Protein AF-A0A434I6N3-F1 (afdb_monomer)

pLDDT: mean 88.97, std 9.73, range [57.41, 98.5]

Sequence (52 aa):
NGRFMNHSSNPNTDFSQYGGATATRDIAVGEEITCDYGEFFEDFELLHLATA

Mean predicted aligned error: 4.94 Å

Solvent-accessible surface area (backbone atoms only — not comparable to full-atom values): 3625 Å² total; per-residue (Å²): 133,66,91,84,45,49,73,34,99,79,38,53,31,43,65,91,51,93,91,48,73,42,71,75,56,94,78,59,94,88,58,84,70,24,28,51,55,54,83,79,33,90,83,63,73,90,80,74,81,75,84,126

Structure (mmCIF, N/CA/C/O backbone):
data_AF-A0A434I6N3-F1
#
_entry.id   AF-A0A434I6N3-F1
#
loop_
_atom_site.group_PDB
_atom_site.id
_atom_site.type_symbol
_atom_site.label_atom_id
_atom_site.label_alt_id
_atom_site.label_comp_id
_atom_site.label_asym_id
_atom_site.label_entity_id
_atom_site.label_seq_id
_atom_site.pdbx_PDB_ins_code
_atom_site.Cartn_x
_atom_site.Cartn_y
_atom_site.Cartn_z
_atom_site.occupancy
_atom_site.B_iso_or_equiv
_atom_site.auth_seq_id
_atom_site.auth_comp_id
_atom_site.auth_asym_id
_atom_site.auth_atom_id
_atom_site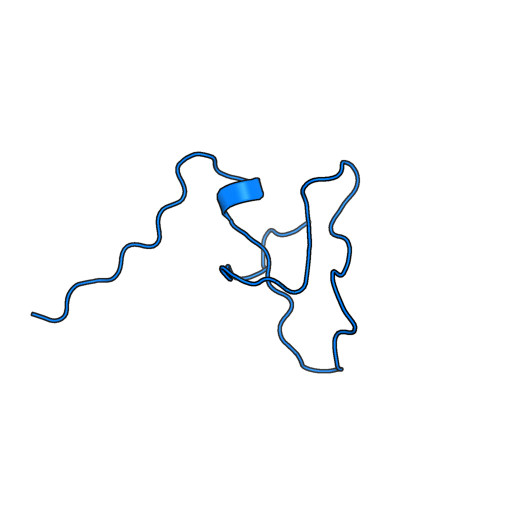.pdbx_PDB_model_num
ATOM 1 N N . ASN A 1 1 ? 4.800 9.807 1.729 1.00 64.38 1 ASN A N 1
ATOM 2 C CA . ASN A 1 1 ? 4.884 9.261 3.107 1.00 64.38 1 ASN A CA 1
ATOM 3 C C . ASN A 1 1 ? 4.994 7.729 3.177 1.00 64.38 1 ASN A C 1
ATOM 5 O O . ASN A 1 1 ? 5.072 7.221 4.283 1.00 64.38 1 ASN A O 1
ATOM 9 N N . GLY A 1 2 ? 5.126 6.988 2.065 1.00 76.69 2 GLY A N 1
ATOM 10 C CA . GLY A 1 2 ? 5.225 5.515 2.074 1.00 76.69 2 GLY A CA 1
ATOM 11 C C . GLY A 1 2 ? 6.615 4.907 2.325 1.00 76.69 2 GLY A C 1
ATOM 12 O O . GLY A 1 2 ? 6.827 3.751 2.002 1.00 76.69 2 GLY A O 1
ATOM 13 N N . ARG A 1 3 ? 7.583 5.649 2.888 1.00 85.75 3 ARG A N 1
ATOM 14 C CA . ARG A 1 3 ? 9.006 5.223 2.964 1.00 85.75 3 ARG A CA 1
ATOM 15 C C . ARG A 1 3 ? 9.276 3.946 3.778 1.00 85.75 3 ARG A C 1
ATOM 17 O O . ARG A 1 3 ? 10.367 3.403 3.674 1.00 85.75 3 ARG A O 1
ATOM 24 N N . PHE A 1 4 ? 8.330 3.531 4.617 1.00 91.69 4 PHE A N 1
ATOM 25 C CA . PHE A 1 4 ? 8.442 2.352 5.486 1.00 91.69 4 PHE A CA 1
ATOM 26 C C . PHE A 1 4 ? 7.333 1.327 5.237 1.00 91.69 4 PHE A C 1
ATOM 28 O O . PHE A 1 4 ? 7.198 0.379 6.001 1.00 91.69 4 PHE A O 1
ATOM 35 N N . MET A 1 5 ? 6.497 1.559 4.226 1.00 94.56 5 MET A N 1
ATOM 36 C CA . MET A 1 5 ? 5.419 0.644 3.874 1.00 94.56 5 MET A CA 1
ATOM 37 C C . MET A 1 5 ? 5.997 -0.446 2.994 1.00 94.56 5 MET A C 1
ATOM 39 O O . MET A 1 5 ? 6.783 -0.138 2.106 1.00 94.56 5 MET A O 1
ATOM 43 N N . ASN A 1 6 ? 5.615 -1.694 3.237 1.00 95.56 6 ASN A N 1
ATOM 44 C CA . ASN A 1 6 ? 6.017 -2.790 2.371 1.00 95.56 6 ASN A CA 1
ATOM 45 C C . ASN A 1 6 ? 5.154 -2.836 1.107 1.00 95.56 6 ASN A C 1
ATOM 47 O O . ASN A 1 6 ? 4.019 -2.348 1.075 1.00 95.56 6 ASN A O 1
ATOM 51 N N . HIS A 1 7 ? 5.715 -3.452 0.070 1.00 94.06 7 HIS A N 1
ATOM 52 C CA . HIS A 1 7 ? 5.036 -3.673 -1.196 1.00 94.06 7 HIS A CA 1
ATOM 53 C C . HIS A 1 7 ? 3.974 -4.780 -1.098 1.00 94.06 7 HIS A C 1
ATOM 55 O O . HIS A 1 7 ? 4.207 -5.820 -0.482 1.00 94.06 7 HIS A O 1
ATOM 61 N N . SER A 1 8 ? 2.849 -4.594 -1.786 1.00 95.06 8 SER A N 1
ATOM 62 C CA . SER A 1 8 ? 1.871 -5.634 -2.113 1.00 95.06 8 SER A CA 1
ATOM 63 C C . SER A 1 8 ? 1.306 -5.388 -3.514 1.00 95.06 8 SER A C 1
ATOM 65 O O . SER A 1 8 ? 1.069 -4.242 -3.881 1.00 95.06 8 SER A O 1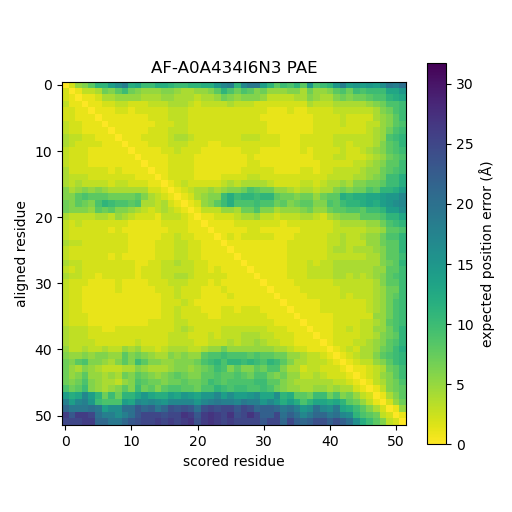
ATOM 67 N N . SER A 1 9 ? 1.022 -6.455 -4.270 1.00 93.31 9 SER A N 1
ATOM 68 C CA . SER A 1 9 ? 0.302 -6.382 -5.555 1.00 93.31 9 SER A CA 1
ATOM 69 C C . SER A 1 9 ? -1.211 -6.185 -5.398 1.00 93.31 9 SER A C 1
ATOM 71 O O . SER A 1 9 ? -1.917 -5.950 -6.375 1.00 93.31 9 SER A O 1
ATOM 73 N N . ASN A 1 10 ? -1.719 -6.282 -4.167 1.00 95.81 10 ASN A N 1
ATOM 74 C CA . ASN A 1 10 ? -3.084 -5.918 -3.796 1.00 95.81 10 ASN A CA 1
ATOM 75 C C . ASN A 1 10 ? -3.042 -5.096 -2.494 1.00 95.81 10 ASN A C 1
ATOM 77 O O . ASN A 1 10 ? -3.345 -5.630 -1.417 1.00 95.81 10 ASN A O 1
ATOM 81 N N . PRO A 1 11 ? -2.560 -3.841 -2.549 1.00 96.81 11 PRO A N 1
ATOM 82 C CA . PRO A 1 11 ? -2.337 -3.033 -1.361 1.00 96.81 11 PRO A CA 1
ATOM 83 C C . PRO A 1 11 ? -3.650 -2.527 -0.747 1.00 96.81 11 PRO A C 1
ATOM 85 O O . PRO A 1 11 ? -4.668 -2.362 -1.418 1.00 96.81 11 PRO A O 1
ATOM 88 N N . ASN A 1 12 ? -3.622 -2.230 0.553 1.00 97.88 12 ASN A N 1
ATOM 89 C CA . ASN A 1 12 ? -4.721 -1.552 1.253 1.00 97.88 12 ASN A CA 1
ATOM 90 C C . ASN A 1 12 ? -4.630 -0.014 1.193 1.00 97.88 12 ASN A C 1
ATOM 92 O O . ASN A 1 12 ? -5.459 0.673 1.794 1.00 97.88 12 ASN A O 1
ATOM 96 N N . THR A 1 13 ? -3.663 0.530 0.445 1.00 96.62 13 THR A N 1
ATOM 97 C CA . THR A 1 13 ? -3.525 1.965 0.171 1.00 96.62 13 THR A CA 1
ATOM 98 C C . THR A 1 13 ? -3.256 2.253 -1.304 1.00 96.62 13 THR A C 1
ATOM 100 O O . THR A 1 13 ? -2.703 1.408 -1.999 1.00 96.62 13 THR A O 1
ATOM 103 N N . ASP A 1 14 ? -3.644 3.450 -1.744 1.00 94.25 14 ASP A N 1
ATOM 104 C CA . ASP A 1 14 ? -3.475 3.998 -3.097 1.00 94.25 14 ASP A CA 1
ATOM 105 C C . ASP A 1 14 ? -2.763 5.362 -3.009 1.00 94.25 14 ASP A C 1
ATOM 107 O O . ASP A 1 14 ? -3.201 6.242 -2.256 1.00 94.25 14 ASP A O 1
ATOM 111 N N . PHE A 1 15 ? -1.659 5.527 -3.740 1.00 92.12 15 PHE A N 1
ATOM 112 C CA . PHE A 1 15 ? -0.837 6.740 -3.848 1.00 92.12 15 PHE A CA 1
ATOM 113 C C . PHE A 1 15 ? -0.910 7.407 -5.233 1.00 92.12 15 PHE A C 1
ATOM 115 O O . PHE A 1 15 ? -0.186 8.377 -5.476 1.00 92.12 15 PHE A O 1
ATOM 122 N N . SER A 1 16 ? -1.809 6.973 -6.118 1.00 87.31 16 SER A N 1
ATOM 123 C CA . SER A 1 16 ? -1.995 7.556 -7.454 1.00 87.31 16 SER A CA 1
ATOM 124 C C . SER A 1 16 ? -2.429 9.028 -7.428 1.00 87.31 16 SER A C 1
ATOM 126 O O . SER A 1 16 ? -2.254 9.750 -8.414 1.00 87.31 16 SER A O 1
ATOM 128 N N . GLN A 1 17 ? -2.975 9.508 -6.304 1.00 84.94 17 GLN A N 1
ATOM 129 C CA . GLN A 1 17 ? -3.384 10.900 -6.126 1.00 84.94 17 GLN A CA 1
ATOM 130 C C . GLN A 1 17 ? -2.362 11.740 -5.353 1.00 84.94 17 GLN A C 1
ATOM 132 O O . GLN A 1 17 ? -1.739 11.316 -4.379 1.00 84.94 17 GLN A O 1
ATOM 137 N N . TYR A 1 18 ? -2.232 13.004 -5.758 1.00 78.12 18 TYR A N 1
ATOM 138 C CA . TYR A 1 18 ? -1.332 13.950 -5.108 1.00 78.12 18 TYR A CA 1
ATOM 139 C C . TYR A 1 18 ? -1.823 14.304 -3.695 1.00 78.12 18 TYR A C 1
ATOM 141 O O . TYR A 1 18 ? -2.968 14.709 -3.511 1.00 78.12 18 TYR A O 1
ATOM 149 N N . GLY A 1 19 ? -0.937 14.218 -2.700 1.00 80.81 19 GLY A N 1
ATOM 150 C CA . GLY A 1 19 ? -1.221 14.637 -1.319 1.00 80.81 19 GLY A CA 1
ATOM 151 C C . GLY A 1 19 ? -1.082 13.544 -0.256 1.00 80.81 19 GLY A C 1
ATOM 152 O O . GLY A 1 19 ? -0.997 13.873 0.926 1.00 80.81 19 GLY A O 1
ATOM 153 N N . GLY A 1 20 ? -0.973 12.269 -0.637 1.00 84.81 20 GLY A N 1
ATOM 154 C CA . GLY A 1 20 ? -0.752 11.164 0.300 1.00 84.81 20 GLY A CA 1
ATOM 155 C C . GLY A 1 20 ? -1.418 9.862 -0.135 1.00 84.81 20 GLY A C 1
ATOM 156 O O . GLY A 1 20 ? -1.944 9.777 -1.234 1.00 84.81 20 GLY A O 1
ATOM 157 N N . ALA A 1 21 ? -1.381 8.862 0.750 1.00 90.56 21 ALA A N 1
ATOM 158 C CA . ALA A 1 21 ? -2.064 7.589 0.538 1.00 90.56 21 ALA A CA 1
ATOM 159 C C . ALA A 1 21 ? -3.535 7.690 0.955 1.00 90.56 21 ALA A C 1
ATOM 161 O O . ALA A 1 21 ? -3.825 8.263 2.010 1.00 90.56 21 ALA A O 1
ATOM 162 N N . THR A 1 22 ? -4.429 7.060 0.200 1.00 94.00 22 THR A N 1
ATOM 163 C CA . THR A 1 22 ? -5.830 6.834 0.589 1.00 94.00 22 THR A CA 1
ATOM 164 C C . THR A 1 22 ? -6.055 5.351 0.861 1.00 94.00 22 THR A C 1
ATOM 166 O O . THR A 1 22 ? -5.516 4.511 0.149 1.00 94.00 22 THR A O 1
ATOM 169 N N . ALA A 1 23 ? -6.837 5.006 1.887 1.00 96.44 23 ALA A N 1
ATOM 170 C CA . ALA A 1 23 ? -7.207 3.615 2.139 1.00 96.44 23 ALA A CA 1
ATOM 171 C C . ALA A 1 23 ? -8.198 3.120 1.071 1.00 96.44 23 ALA A C 1
ATOM 173 O O . ALA A 1 23 ? -9.194 3.789 0.798 1.00 96.44 23 ALA A O 1
ATOM 174 N N . THR A 1 24 ? -7.948 1.947 0.486 1.00 96.81 24 THR A N 1
ATOM 175 C CA . THR A 1 24 ? -8.806 1.357 -0.567 1.00 96.81 24 THR A CA 1
ATOM 176 C C . THR A 1 24 ? -9.945 0.503 -0.004 1.00 96.81 24 THR A C 1
ATOM 178 O O . THR A 1 24 ? -10.876 0.137 -0.721 1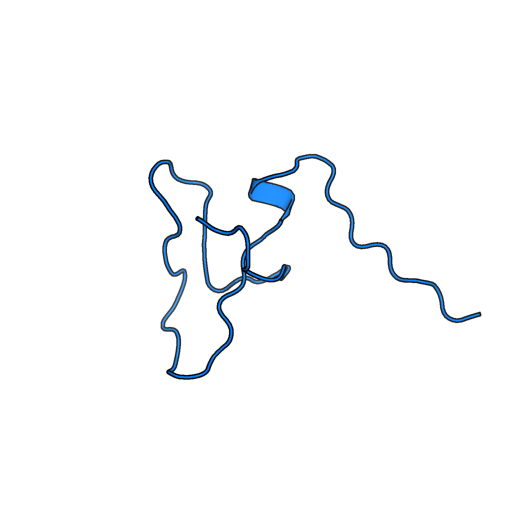.00 96.81 24 THR A O 1
ATOM 181 N N . ARG A 1 25 ? -9.881 0.192 1.293 1.00 97.62 25 ARG A N 1
ATOM 182 C CA . ARG A 1 25 ? -10.874 -0.553 2.074 1.00 97.62 25 ARG A CA 1
ATOM 183 C C . ARG A 1 25 ? -10.694 -0.267 3.564 1.00 97.62 25 ARG A C 1
ATOM 185 O O . ARG A 1 25 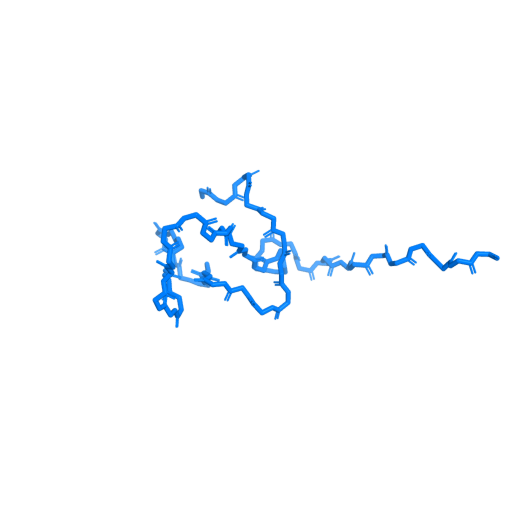? -9.710 0.357 3.959 1.00 97.62 25 ARG A O 1
ATOM 192 N N . ASP A 1 26 ? -11.592 -0.794 4.390 1.00 98.50 26 ASP A N 1
ATOM 193 C CA . ASP A 1 26 ? -11.396 -0.813 5.840 1.00 98.50 26 ASP A CA 1
ATOM 194 C C . ASP A 1 26 ? -10.121 -1.603 6.203 1.00 98.50 26 ASP A C 1
ATOM 196 O O . ASP A 1 26 ? -9.864 -2.689 5.666 1.00 98.50 26 ASP A O 1
ATOM 200 N N . ILE A 1 27 ? -9.323 -1.041 7.115 1.00 98.12 27 ILE A N 1
ATOM 201 C CA . ILE A 1 27 ? -8.069 -1.618 7.618 1.00 98.12 27 ILE A CA 1
ATOM 202 C C . ILE A 1 27 ? -8.241 -1.870 9.112 1.00 98.12 27 ILE A C 1
ATOM 204 O O . ILE A 1 27 ? -8.529 -0.949 9.882 1.00 98.12 27 ILE A O 1
ATOM 208 N N . ALA A 1 28 ? -8.090 -3.124 9.529 1.00 98.38 28 AL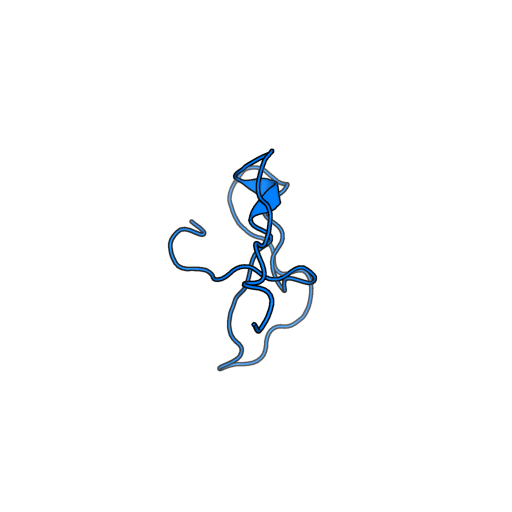A A N 1
ATOM 209 C CA . ALA A 1 28 ? -8.234 -3.492 10.931 1.00 98.38 28 ALA A CA 1
ATOM 210 C C . ALA A 1 28 ? -7.009 -3.063 11.759 1.00 98.38 28 ALA A C 1
ATOM 212 O O . ALA A 1 28 ? -5.889 -2.964 11.258 1.00 98.38 28 ALA A O 1
ATOM 213 N N . VAL A 1 29 ? -7.198 -2.860 13.067 1.00 98.19 29 VAL A N 1
ATOM 214 C CA . VAL A 1 29 ? -6.077 -2.603 13.986 1.00 98.19 29 VAL A CA 1
ATOM 215 C C . VAL A 1 29 ? -5.107 -3.787 13.967 1.00 98.19 29 VAL A C 1
ATOM 217 O O . VAL A 1 29 ? -5.510 -4.926 14.191 1.0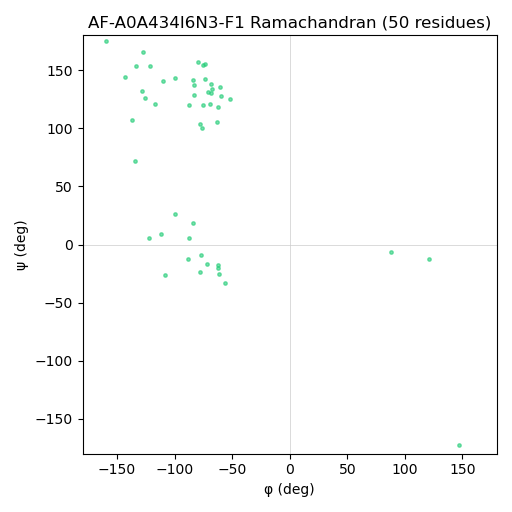0 98.19 29 VAL A O 1
ATOM 220 N N . GLY A 1 30 ? -3.824 -3.496 13.741 1.00 98.00 30 GLY A N 1
ATOM 221 C CA . GLY A 1 30 ? -2.756 -4.497 13.676 1.00 98.00 30 GLY A CA 1
ATOM 222 C C . GLY A 1 30 ? -2.540 -5.112 12.291 1.00 98.00 30 GLY A C 1
ATOM 223 O O . GLY A 1 30 ? -1.570 -5.843 12.118 1.00 98.00 30 GLY A O 1
ATOM 224 N N . GLU A 1 31 ? -3.391 -4.807 11.309 1.00 98.25 31 GLU A N 1
ATOM 225 C CA . GLU A 1 31 ? -3.120 -5.140 9.913 1.00 98.25 31 GLU A CA 1
ATOM 226 C C . GLU A 1 31 ? -1.948 -4.295 9.388 1.00 98.25 31 GLU A C 1
ATOM 228 O O . GLU A 1 31 ? -1.852 -3.097 9.670 1.00 98.25 31 GLU A O 1
ATOM 233 N N . GLU A 1 32 ? -1.043 -4.910 8.629 1.00 97.81 32 GLU A N 1
ATOM 234 C CA . GLU A 1 32 ? 0.050 -4.185 7.987 1.00 97.81 32 GLU A CA 1
ATOM 235 C C . GLU A 1 32 ? -0.486 -3.245 6.902 1.00 97.81 32 GLU A C 1
ATOM 237 O O . GLU A 1 32 ? -1.291 -3.639 6.060 1.00 97.81 32 GLU A O 1
ATOM 242 N N . ILE A 1 33 ? -0.003 -2.002 6.889 1.00 96.88 33 ILE A N 1
ATOM 243 C CA . ILE A 1 33 ? -0.316 -1.049 5.826 1.00 96.88 33 ILE A CA 1
ATOM 244 C C . ILE A 1 33 ? 0.695 -1.240 4.690 1.00 96.88 33 ILE A C 1
ATOM 246 O O . ILE A 1 33 ? 1.898 -1.056 4.883 1.00 96.88 33 ILE A O 1
ATOM 250 N N . THR 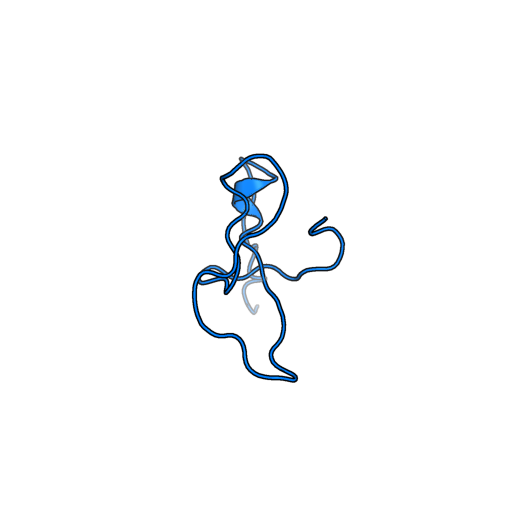A 1 34 ? 0.199 -1.569 3.502 1.00 97.25 34 THR A N 1
ATOM 251 C CA . THR A 1 34 ? 1.009 -1.882 2.311 1.00 97.25 34 THR A CA 1
ATOM 252 C C . THR A 1 34 ? 0.677 -0.944 1.156 1.00 97.25 34 THR A C 1
ATOM 254 O O . THR A 1 34 ? -0.456 -0.465 1.072 1.00 97.25 34 THR A O 1
ATOM 257 N N . CYS A 1 35 ? 1.625 -0.725 0.249 1.00 95.50 35 CYS A N 1
ATOM 258 C CA . CYS A 1 35 ? 1.457 0.066 -0.976 1.00 95.50 35 CYS A CA 1
ATOM 259 C C . CYS A 1 35 ? 1.906 -0.709 -2.220 1.00 95.50 35 CYS A C 1
ATOM 261 O O . CYS A 1 35 ? 2.604 -1.718 -2.111 1.00 95.50 35 CYS A O 1
ATOM 263 N N . ASP A 1 36 ? 1.544 -0.223 -3.405 1.00 93.62 36 ASP A N 1
ATOM 264 C CA . ASP A 1 36 ? 2.196 -0.664 -4.635 1.00 93.62 36 ASP A CA 1
ATOM 265 C C . ASP A 1 36 ? 3.497 0.134 -4.831 1.00 93.62 36 ASP A C 1
ATOM 267 O O . ASP A 1 36 ? 3.511 1.361 -4.747 1.00 93.62 36 ASP A O 1
ATOM 271 N N . TYR A 1 37 ? 4.617 -0.555 -5.064 1.00 93.00 37 TYR A N 1
ATOM 272 C CA . TYR A 1 37 ? 5.894 0.115 -5.318 1.00 93.00 37 TYR A CA 1
ATOM 273 C C . TYR A 1 37 ? 5.975 0.643 -6.752 1.00 93.00 37 TYR A C 1
ATOM 275 O O . TYR A 1 37 ? 6.695 1.616 -6.985 1.00 93.00 37 TYR A O 1
ATOM 283 N N . GLY A 1 38 ? 5.200 0.069 -7.678 1.00 91.06 38 GLY A N 1
ATOM 284 C CA . GLY A 1 38 ? 5.092 0.544 -9.056 1.00 91.06 38 GLY A CA 1
ATOM 285 C C . GLY A 1 38 ? 4.555 1.974 -9.162 1.00 91.06 38 GLY A C 1
ATOM 286 O O . GLY A 1 38 ? 4.900 2.692 -10.093 1.00 91.06 38 GLY A O 1
ATOM 287 N N . GLU A 1 39 ? 3.793 2.444 -8.169 1.00 89.06 39 GLU A N 1
ATOM 288 C CA . GLU A 1 39 ? 3.308 3.833 -8.113 1.00 89.06 39 GLU A CA 1
ATOM 289 C C . GLU A 1 39 ? 4.416 4.855 -7.801 1.00 89.06 39 GLU A C 1
ATOM 291 O O . GLU A 1 39 ? 4.242 6.053 -8.026 1.00 89.06 39 GLU A O 1
ATOM 296 N N . PHE A 1 40 ? 5.567 4.403 -7.290 1.00 87.31 40 PHE A N 1
ATOM 297 C CA . PHE A 1 40 ? 6.720 5.263 -6.993 1.00 87.31 40 PHE A CA 1
ATOM 298 C C . PHE A 1 40 ? 7.893 5.055 -7.954 1.00 87.31 40 PHE A C 1
ATOM 300 O O . PHE A 1 40 ? 8.708 5.965 -8.117 1.00 87.31 40 PHE A O 1
ATOM 307 N N . PHE A 1 41 ? 8.006 3.865 -8.548 1.00 87.44 41 PHE A N 1
ATOM 308 C CA . PHE A 1 41 ? 9.124 3.459 -9.393 1.00 87.44 41 PHE A CA 1
ATOM 309 C C . PHE A 1 41 ? 8.589 2.717 -10.626 1.00 87.44 41 PHE A C 1
ATOM 311 O O . PHE A 1 41 ? 8.162 1.572 -10.511 1.00 87.44 41 PHE A O 1
ATOM 318 N N . GLU A 1 42 ? 8.640 3.357 -11.800 1.00 83.69 42 GLU A N 1
ATOM 319 C CA . GLU A 1 42 ? 8.079 2.817 -13.056 1.00 83.69 42 GLU A CA 1
ATOM 320 C C . GLU A 1 42 ? 8.640 1.431 -13.429 1.00 83.69 42 GLU A C 1
ATOM 322 O O . GLU A 1 42 ? 7.906 0.593 -13.943 1.00 83.69 42 GLU A O 1
ATOM 327 N N . ASP A 1 43 ? 9.908 1.166 -13.101 1.00 86.44 43 ASP A N 1
ATOM 328 C CA . ASP A 1 43 ? 10.610 -0.088 -13.414 1.00 86.44 43 ASP A CA 1
ATOM 329 C C . ASP A 1 43 ? 10.673 -1.063 -12.219 1.00 86.44 43 ASP A C 1
ATOM 331 O O . ASP A 1 43 ? 11.619 -1.844 -12.081 1.00 86.44 43 ASP A O 1
ATOM 335 N N . PHE A 1 44 ? 9.720 -0.994 -11.283 1.00 87.69 44 PHE A N 1
ATOM 336 C CA . PHE A 1 44 ? 9.699 -1.928 -10.159 1.00 87.69 44 PHE A CA 1
ATOM 337 C C . PHE A 1 44 ? 9.357 -3.355 -10.616 1.00 87.69 44 PHE A C 1
ATOM 339 O O . PHE A 1 44 ? 8.261 -3.617 -11.108 1.00 87.69 44 PHE A O 1
ATOM 346 N N . GLU A 1 45 ? 10.259 -4.304 -10.350 1.00 85.75 45 GLU A N 1
ATOM 347 C CA . GLU A 1 45 ? 10.016 -5.735 -10.540 1.00 85.75 45 GLU A CA 1
ATOM 348 C C . GLU A 1 45 ? 10.355 -6.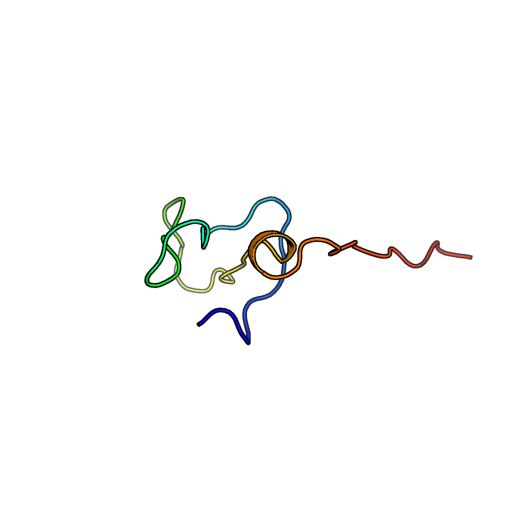540 -9.279 1.00 85.75 45 GLU A C 1
ATOM 350 O O . GLU A 1 45 ? 11.435 -6.429 -8.690 1.00 85.75 45 GLU A O 1
ATOM 355 N N . LEU A 1 46 ? 9.429 -7.416 -8.882 1.00 82.31 46 LEU A N 1
ATOM 356 C CA . LEU A 1 46 ? 9.648 -8.399 -7.826 1.00 82.31 46 LEU A CA 1
ATOM 357 C C . LEU A 1 46 ? 10.503 -9.554 -8.362 1.00 82.31 46 LEU A C 1
ATOM 359 O O . LEU A 1 46 ? 10.005 -10.483 -8.999 1.00 82.31 46 LEU A O 1
ATOM 363 N N . LEU A 1 47 ? 11.800 -9.526 -8.060 1.00 84.25 47 LEU A N 1
ATOM 364 C CA . LEU A 1 47 ? 12.700 -10.633 -8.371 1.00 84.25 47 LEU A CA 1
ATOM 365 C C . LEU A 1 47 ? 12.513 -11.762 -7.353 1.00 84.25 47 LEU A C 1
ATOM 367 O O . LEU A 1 47 ? 13.009 -11.703 -6.227 1.00 84.25 47 LEU A O 1
ATOM 371 N N . HIS A 1 48 ? 11.818 -12.823 -7.756 1.00 74.25 48 HIS A N 1
ATOM 372 C CA . HIS A 1 48 ? 11.844 -14.069 -7.003 1.00 74.25 48 HIS A CA 1
ATOM 373 C C . HIS A 1 48 ? 13.180 -14.772 -7.264 1.00 74.25 48 HIS A C 1
ATOM 375 O O . HIS A 1 48 ? 13.491 -15.116 -8.405 1.00 74.25 48 HIS A O 1
ATOM 381 N N . LEU A 1 49 ? 13.974 -15.001 -6.216 1.00 75.75 49 LEU A N 1
ATOM 382 C CA . LEU A 1 49 ? 15.115 -15.907 -6.313 1.00 75.75 49 LEU A CA 1
ATOM 383 C C . LEU A 1 49 ? 14.553 -17.298 -6.613 1.00 75.75 49 LEU A C 1
ATOM 385 O O . LEU A 1 49 ? 13.965 -17.924 -5.733 1.00 75.75 49 LEU A O 1
ATOM 389 N N . ALA A 1 50 ? 14.689 -17.755 -7.859 1.00 69.12 50 ALA A N 1
ATOM 390 C CA . ALA A 1 50 ? 14.356 -19.124 -8.215 1.00 69.12 50 ALA A CA 1
ATOM 391 C C . ALA A 1 50 ? 15.082 -20.058 -7.239 1.00 69.12 50 ALA A C 1
ATOM 393 O O . ALA A 1 50 ? 16.296 -19.949 -7.049 1.00 69.12 50 ALA A O 1
ATOM 394 N N . THR A 1 51 ? 14.324 -20.928 -6.575 1.00 65.31 51 THR A N 1
ATOM 395 C CA . THR A 1 51 ? 14.906 -21.976 -5.742 1.00 65.31 51 THR A CA 1
ATOM 396 C C . THR A 1 51 ? 15.736 -22.877 -6.656 1.00 65.31 51 THR A C 1
ATOM 398 O O . THR A 1 51 ? 15.217 -23.410 -7.636 1.00 65.31 51 THR A O 1
ATOM 401 N N . ALA A 1 52 ? 17.044 -22.930 -6.389 1.00 57.41 52 ALA A N 1
ATOM 402 C CA . ALA A 1 52 ? 17.993 -23.799 -7.081 1.00 57.41 52 ALA A CA 1
ATOM 403 C C . ALA A 1 52 ? 17.759 -25.274 -6.734 1.00 57.41 52 ALA A C 1
ATOM 405 O O . ALA A 1 52 ? 17.362 -25.547 -5.576 1.00 57.41 52 ALA A O 1
#

Secondary structure (DSSP, 8-state):
--TTPEE-SS-SEE-SSTTS-EESS---TTPPPEE-STTT-TT---------

Radius of gyration: 12.63 Å; Cα con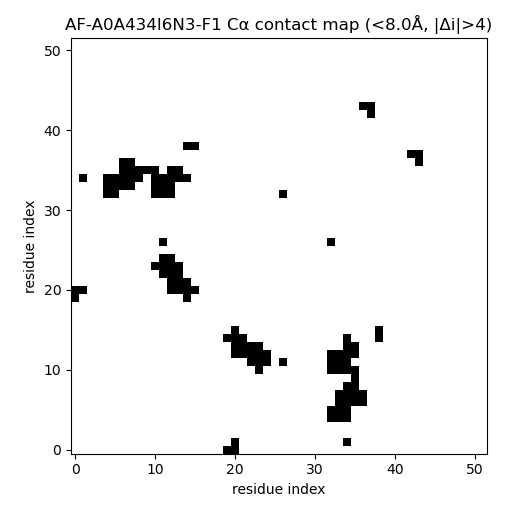tacts (8 Å, |Δi|>4): 59; chains: 1; bounding box: 29×38×27 Å

Foldseek 3Di:
DCPPAAADPDFQWDPLDPDDIDGPDDDDPPRGGHDHCCSVPVPDDDDDPPDD